Protein AF-A0A5D0RIM0-F1 (afdb_monomer)

pLDDT: mean 81.62, std 5.59, range [56.53, 89.81]

Sequence (48 aa):
MIGSTLAAVGVVAALVAGITGPWPLLGAALAGYVVGWPVAMVVAGRMR

Structure (mmCIF, N/CA/C/O backbone):
data_AF-A0A5D0RIM0-F1
#
_entry.id   AF-A0A5D0RIM0-F1
#
loop_
_atom_site.group_PDB
_atom_site.id
_atom_site.type_symbol
_atom_site.label_atom_id
_atom_site.label_alt_id
_atom_site.label_comp_id
_atom_site.label_asym_id
_atom_site.label_entity_id
_atom_site.label_seq_id
_atom_site.pdbx_PDB_ins_code
_atom_site.Cartn_x
_atom_site.Cartn_y
_atom_site.Cartn_z
_atom_site.occupancy
_atom_site.B_iso_or_equiv
_atom_site.auth_seq_id
_atom_site.auth_comp_id
_atom_site.auth_asym_id
_atom_site.auth_atom_id
_atom_site.pdbx_PDB_model_num
ATOM 1 N N . MET A 1 1 ? 3.795 -3.587 13.209 1.00 63.59 1 MET A N 1
ATOM 2 C CA . MET A 1 1 ? 3.656 -4.888 12.515 1.00 63.59 1 MET A CA 1
ATOM 3 C C . MET A 1 1 ? 2.790 -4.794 11.256 1.00 63.59 1 MET A C 1
ATOM 5 O O . MET A 1 1 ? 3.299 -5.135 10.205 1.00 63.59 1 MET A O 1
ATOM 9 N N . ILE A 1 2 ? 1.545 -4.290 11.296 1.00 76.75 2 ILE A N 1
ATOM 10 C CA . ILE A 1 2 ? 0.647 -4.267 10.109 1.00 76.75 2 ILE A CA 1
ATOM 11 C C . ILE A 1 2 ? 1.204 -3.447 8.924 1.00 76.75 2 ILE A C 1
ATOM 13 O O . ILE A 1 2 ? 1.122 -3.876 7.779 1.00 76.75 2 ILE A O 1
ATOM 17 N N . GLY A 1 3 ? 1.818 -2.285 9.179 1.00 75.69 3 GLY A N 1
ATOM 18 C CA . GLY A 1 3 ? 2.390 -1.458 8.105 1.00 75.69 3 GLY A CA 1
ATOM 19 C C . GLY A 1 3 ? 3.570 -2.119 7.382 1.00 75.69 3 GLY A C 1
ATOM 20 O O . GLY A 1 3 ? 3.652 -2.078 6.160 1.00 75.69 3 GLY A O 1
ATOM 21 N N . SER A 1 4 ? 4.464 -2.785 8.121 1.00 76.62 4 SER A 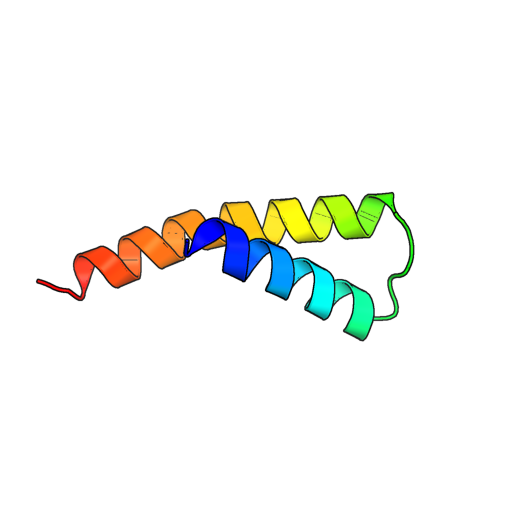N 1
ATOM 22 C CA . SER A 1 4 ? 5.622 -3.476 7.539 1.00 76.62 4 SER A CA 1
ATOM 23 C C . SER A 1 4 ? 5.231 -4.741 6.767 1.00 76.62 4 SER A C 1
ATOM 25 O O . SER A 1 4 ? 5.876 -5.061 5.772 1.00 76.62 4 SER A O 1
ATOM 27 N N . THR A 1 5 ? 4.168 -5.446 7.174 1.00 83.75 5 THR A N 1
ATOM 28 C CA . THR A 1 5 ? 3.665 -6.608 6.421 1.00 83.75 5 THR A CA 1
ATOM 29 C C . THR A 1 5 ? 2.990 -6.184 5.119 1.00 83.75 5 THR A C 1
ATOM 31 O O . THR A 1 5 ? 3.254 -6.785 4.080 1.00 83.75 5 THR A O 1
ATOM 34 N N . LEU A 1 6 ? 2.185 -5.116 5.132 1.00 81.94 6 LEU A N 1
ATOM 35 C CA . LEU A 1 6 ? 1.551 -4.592 3.916 1.00 81.94 6 LEU A CA 1
ATOM 36 C C . LEU A 1 6 ? 2.551 -3.953 2.945 1.00 81.94 6 LEU A C 1
ATOM 38 O O . LEU A 1 6 ? 2.373 -4.073 1.735 1.00 81.94 6 LEU A O 1
ATOM 42 N N . ALA A 1 7 ? 3.639 -3.363 3.444 1.00 79.38 7 ALA A N 1
ATOM 43 C CA . ALA A 1 7 ? 4.753 -2.927 2.604 1.00 79.38 7 ALA A CA 1
ATOM 44 C C . ALA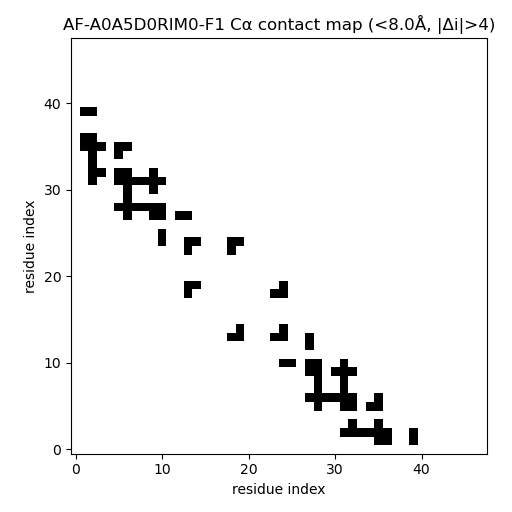 A 1 7 ? 5.373 -4.101 1.825 1.00 79.38 7 ALA A C 1
ATOM 46 O O . ALA A 1 7 ? 5.536 -4.015 0.609 1.00 79.38 7 ALA A O 1
ATOM 47 N N . ALA A 1 8 ? 5.654 -5.225 2.496 1.00 80.00 8 ALA A N 1
ATOM 48 C CA . ALA A 1 8 ? 6.177 -6.426 1.842 1.00 80.00 8 ALA A CA 1
ATOM 49 C C . ALA A 1 8 ? 5.187 -7.010 0.818 1.00 80.00 8 ALA A C 1
ATOM 51 O O . ALA A 1 8 ? 5.590 -7.382 -0.281 1.00 80.00 8 ALA A O 1
ATOM 52 N N . VAL A 1 9 ? 3.887 -7.032 1.134 1.00 85.06 9 VAL A N 1
ATOM 53 C CA . VAL A 1 9 ? 2.844 -7.463 0.186 1.00 85.06 9 VAL A CA 1
ATOM 54 C C . VAL A 1 9 ? 2.796 -6.553 -1.046 1.00 85.06 9 VAL A C 1
ATOM 56 O O . VAL A 1 9 ? 2.680 -7.057 -2.159 1.00 85.06 9 VAL A O 1
ATOM 59 N N . GLY A 1 10 ? 2.943 -5.235 -0.877 1.00 82.75 10 GLY A N 1
ATOM 60 C CA . GLY A 1 10 ? 3.022 -4.287 -1.994 1.00 82.75 10 GLY A CA 1
ATOM 61 C C . GLY A 1 10 ? 4.199 -4.579 -2.929 1.00 82.75 10 GLY A C 1
ATOM 62 O O . GLY A 1 10 ? 4.033 -4.615 -4.147 1.00 82.75 10 GLY A O 1
ATOM 63 N N . VAL A 1 11 ? 5.369 -4.882 -2.361 1.00 84.00 11 VAL A N 1
ATOM 64 C CA . VAL A 1 11 ? 6.559 -5.305 -3.120 1.00 84.00 11 VAL A CA 1
ATOM 65 C C . VAL A 1 11 ? 6.302 -6.611 -3.876 1.00 84.00 11 VAL A C 1
ATOM 67 O O . VAL A 1 11 ? 6.590 -6.689 -5.068 1.00 84.00 11 VAL A O 1
ATOM 70 N N . VAL A 1 12 ? 5.714 -7.619 -3.222 1.00 86.44 12 VAL A N 1
ATOM 71 C CA . VAL A 1 12 ? 5.361 -8.897 -3.868 1.00 86.44 12 VAL A CA 1
ATOM 72 C C . VAL A 1 12 ? 4.375 -8.679 -5.017 1.00 86.44 12 VAL A C 1
ATOM 74 O O . VAL A 1 12 ? 4.570 -9.239 -6.092 1.00 86.44 12 VAL A O 1
ATOM 77 N N . ALA A 1 13 ? 3.358 -7.834 -4.840 1.00 81.38 13 ALA A N 1
ATOM 78 C CA . ALA A 1 13 ? 2.394 -7.520 -5.892 1.00 81.38 13 ALA A CA 1
ATOM 79 C C . ALA A 1 13 ? 3.058 -6.849 -7.108 1.00 81.38 13 ALA A C 1
ATOM 81 O O . ALA A 1 13 ? 2.760 -7.211 -8.246 1.00 81.38 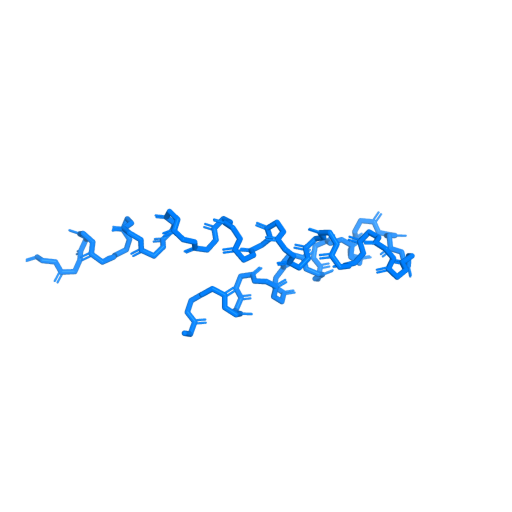13 ALA A O 1
ATOM 82 N N . ALA A 1 14 ? 3.996 -5.923 -6.883 1.00 83.12 14 ALA A N 1
ATOM 83 C CA . ALA A 1 14 ? 4.766 -5.293 -7.956 1.00 83.12 14 ALA A CA 1
ATOM 84 C C . ALA A 1 14 ? 5.644 -6.305 -8.712 1.00 83.12 14 ALA A C 1
ATOM 86 O O . ALA A 1 14 ? 5.683 -6.287 -9.943 1.00 83.12 14 ALA A O 1
ATOM 87 N N . LEU A 1 15 ? 6.284 -7.231 -7.992 1.00 84.94 15 LEU A N 1
ATOM 88 C CA . LEU A 1 15 ? 7.069 -8.308 -8.601 1.00 84.94 15 LEU A CA 1
ATOM 89 C C . LEU A 1 15 ? 6.191 -9.256 -9.431 1.00 84.94 15 LEU A C 1
ATOM 91 O O . LEU A 1 15 ? 6.573 -9.622 -10.540 1.00 84.94 15 LEU A O 1
ATOM 95 N N . VAL A 1 16 ? 4.999 -9.613 -8.936 1.00 89.81 16 VAL A N 1
ATOM 96 C CA . VAL A 1 16 ? 4.019 -10.440 -9.669 1.00 89.81 16 VAL A CA 1
ATOM 97 C C . VAL A 1 16 ? 3.523 -9.731 -10.932 1.00 89.81 16 VAL A C 1
ATOM 99 O O . VAL A 1 16 ? 3.319 -10.379 -11.954 1.00 89.81 16 VAL A O 1
ATOM 102 N N . ALA A 1 17 ? 3.403 -8.403 -10.905 1.00 85.38 17 ALA A N 1
ATOM 103 C CA . ALA A 1 17 ? 3.089 -7.593 -12.083 1.00 85.38 17 ALA A CA 1
ATOM 104 C C . ALA A 1 17 ? 4.255 -7.482 -13.093 1.00 85.38 17 ALA A C 1
ATOM 106 O O . ALA A 1 17 ? 4.139 -6.765 -14.085 1.00 85.38 17 ALA A O 1
ATOM 107 N N . GLY A 1 18 ? 5.380 -8.170 -12.857 1.00 84.69 18 GLY A N 1
ATOM 108 C CA . GLY A 1 18 ? 6.558 -8.160 -13.727 1.00 84.69 18 GLY A CA 1
ATOM 109 C C . GLY A 1 18 ? 7.457 -6.936 -13.541 1.00 84.69 18 GLY A C 1
ATOM 110 O O . GLY A 1 18 ? 8.361 -6.709 -14.346 1.00 84.69 18 GLY A O 1
ATOM 111 N N . ILE A 1 19 ? 7.232 -6.137 -12.494 1.00 83.50 19 ILE A N 1
ATOM 112 C CA . ILE A 1 19 ? 7.990 -4.916 -12.237 1.00 83.50 19 ILE A CA 1
ATOM 113 C C . ILE A 1 19 ? 9.224 -5.253 -11.400 1.00 83.50 19 ILE A C 1
ATOM 115 O O . ILE A 1 19 ? 9.131 -5.561 -10.215 1.00 83.50 19 ILE A O 1
ATOM 119 N N . THR A 1 20 ? 10.398 -5.161 -12.016 1.00 82.12 20 THR A N 1
ATOM 120 C CA . THR A 1 20 ? 11.688 -5.523 -11.399 1.00 82.12 20 THR A CA 1
ATOM 121 C C . THR A 1 20 ? 12.589 -4.322 -11.114 1.00 82.12 20 THR A C 1
ATOM 123 O O . THR A 1 20 ? 13.660 -4.467 -10.529 1.00 82.12 20 THR A O 1
ATOM 126 N N . GLY A 1 21 ? 12.166 -3.118 -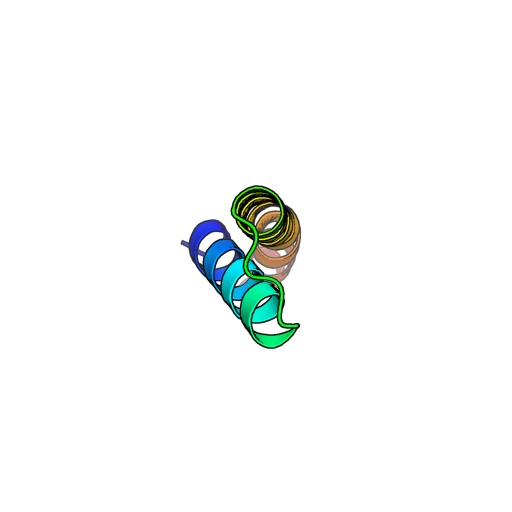11.509 1.00 86.19 21 GLY A N 1
ATOM 127 C CA . GLY A 1 21 ? 12.932 -1.897 -11.289 1.00 86.19 21 GLY A CA 1
ATOM 128 C C . GLY A 1 21 ? 13.046 -1.538 -9.797 1.00 86.19 21 GLY A C 1
ATOM 129 O O . GLY A 1 21 ? 12.051 -1.614 -9.072 1.00 86.19 21 GLY A O 1
ATOM 130 N N . PRO A 1 22 ? 14.212 -1.062 -9.325 1.00 81.44 22 PRO A N 1
ATOM 131 C CA . PRO A 1 22 ? 14.419 -0.733 -7.912 1.00 81.44 22 PRO A CA 1
ATOM 132 C C . PRO A 1 22 ? 13.533 0.429 -7.441 1.00 81.44 22 PRO A C 1
ATOM 134 O O . PRO A 1 22 ? 12.983 0.391 -6.342 1.00 81.44 22 PRO A O 1
ATOM 137 N N . TRP A 1 23 ? 13.331 1.440 -8.292 1.00 87.88 23 TRP A N 1
ATOM 138 C CA . TRP A 1 23 ? 12.457 2.571 -7.977 1.00 87.88 23 TRP A CA 1
ATOM 139 C C . TRP A 1 23 ? 10.982 2.204 -7.802 1.00 87.88 23 TRP A C 1
ATOM 141 O O . TRP A 1 23 ? 10.399 2.577 -6.782 1.00 87.88 23 TRP A O 1
ATOM 151 N N . PRO A 1 24 ? 10.358 1.466 -8.734 1.00 85.94 24 PRO A N 1
ATOM 152 C CA . PRO A 1 24 ? 8.977 1.052 -8.545 1.00 85.94 24 PRO A CA 1
ATOM 153 C C . PRO A 1 24 ? 8.791 0.061 -7.387 1.00 85.94 24 PRO A C 1
ATOM 155 O O . PRO A 1 24 ? 7.742 0.097 -6.752 1.00 85.94 24 PRO A O 1
ATOM 158 N N . LEU A 1 25 ? 9.795 -0.752 -7.038 1.00 80.88 25 LEU A N 1
ATOM 159 C CA . LEU A 1 25 ? 9.742 -1.608 -5.843 1.00 80.88 25 LEU A CA 1
ATOM 160 C C . LEU A 1 25 ? 9.684 -0.788 -4.548 1.00 80.88 25 LEU A C 1
ATOM 162 O O . LEU A 1 25 ? 8.876 -1.083 -3.668 1.00 80.88 25 LEU A O 1
ATOM 166 N N . LEU A 1 26 ? 10.482 0.279 -4.450 1.00 85.12 26 LEU A N 1
ATOM 167 C CA . LEU A 1 26 ? 10.411 1.213 -3.323 1.00 85.12 26 LEU A CA 1
ATOM 168 C C . LEU A 1 26 ? 9.070 1.954 -3.284 1.00 85.12 26 LEU A C 1
ATOM 170 O O . LEU A 1 26 ? 8.482 2.095 -2.212 1.00 85.12 26 LEU A O 1
ATOM 174 N N . GLY A 1 27 ? 8.557 2.370 -4.445 1.00 86.12 27 GLY A N 1
ATOM 175 C CA . GLY A 1 27 ?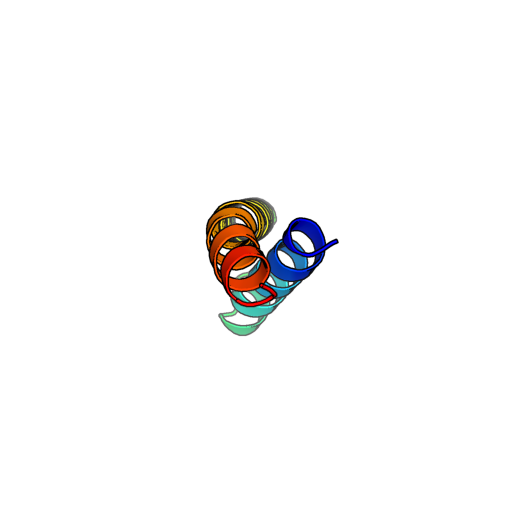 7.227 2.968 -4.565 1.00 86.12 27 GLY A CA 1
ATOM 176 C C . GLY A 1 27 ? 6.116 2.023 -4.103 1.00 86.12 27 GLY A C 1
ATOM 177 O O . GLY A 1 27 ? 5.231 2.436 -3.359 1.00 86.12 27 GLY A O 1
ATOM 178 N N . ALA A 1 28 ? 6.194 0.743 -4.466 1.00 83.81 28 ALA A N 1
ATOM 179 C CA . ALA A 1 28 ? 5.242 -0.280 -4.049 1.00 83.81 28 ALA A CA 1
ATOM 180 C C . ALA A 1 28 ? 5.331 -0.593 -2.546 1.00 83.81 28 ALA A C 1
ATOM 182 O O . ALA A 1 28 ? 4.300 -0.776 -1.897 1.00 83.81 28 ALA A O 1
ATOM 183 N N . ALA A 1 29 ? 6.538 -0.590 -1.973 1.00 83.50 29 ALA A N 1
ATOM 184 C CA . ALA A 1 29 ? 6.739 -0.728 -0.531 1.00 83.50 29 ALA A CA 1
ATOM 185 C C . ALA A 1 29 ? 6.106 0.440 0.239 1.00 83.50 29 ALA A C 1
ATOM 187 O O . ALA A 1 29 ? 5.370 0.227 1.203 1.00 83.50 29 ALA A O 1
ATOM 188 N N . LEU A 1 30 ? 6.354 1.674 -0.212 1.00 86.06 30 LEU A N 1
ATOM 189 C CA . LEU A 1 30 ? 5.762 2.885 0.359 1.00 86.06 30 LEU A CA 1
ATOM 190 C C . LEU A 1 30 ? 4.242 2.899 0.200 1.00 86.06 30 LEU A C 1
ATOM 192 O O . LEU A 1 30 ? 3.540 3.184 1.165 1.00 86.06 30 LEU A O 1
ATOM 196 N N . ALA A 1 31 ? 3.7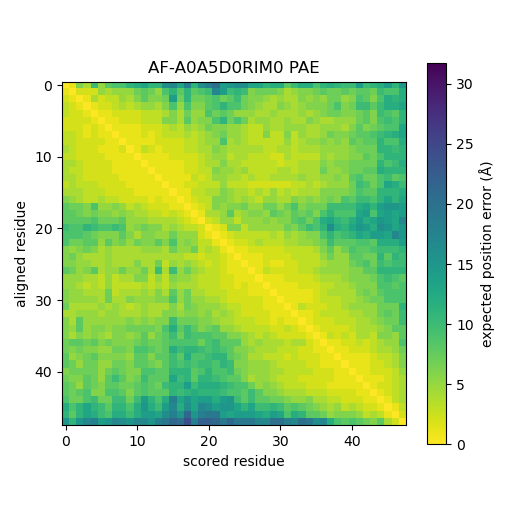24 2.536 -0.973 1.00 86.00 31 ALA A N 1
ATOM 197 C CA . ALA A 1 31 ? 2.289 2.430 -1.210 1.00 86.00 31 ALA 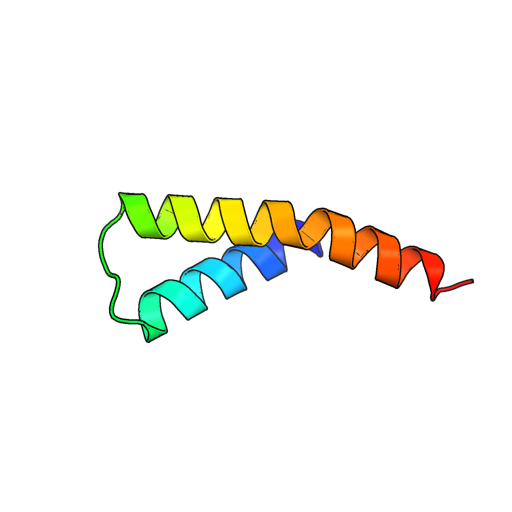A CA 1
ATOM 198 C C . ALA A 1 31 ? 1.647 1.392 -0.277 1.00 86.00 31 ALA A C 1
ATOM 200 O O . ALA A 1 31 ? 0.647 1.690 0.373 1.00 86.00 31 ALA A O 1
ATOM 201 N N . GLY A 1 32 ? 2.258 0.211 -0.137 1.00 79.62 32 GLY A N 1
ATOM 202 C CA . GLY A 1 32 ? 1.815 -0.815 0.807 1.00 79.62 32 GLY A CA 1
ATOM 203 C C . GLY A 1 32 ? 1.844 -0.329 2.258 1.00 79.62 32 GLY A C 1
ATOM 204 O O . GLY A 1 32 ? 0.897 -0.559 3.007 1.00 79.62 32 GLY A O 1
ATOM 205 N N . TYR A 1 33 ? 2.874 0.420 2.650 1.00 82.50 33 TYR A N 1
ATOM 206 C CA . TYR A 1 33 ? 2.968 1.008 3.986 1.00 82.50 33 TYR A CA 1
ATOM 207 C C . TYR A 1 33 ? 1.883 2.066 4.244 1.00 82.50 33 TYR A C 1
ATOM 209 O O . TYR A 1 33 ? 1.233 2.044 5.292 1.00 82.50 33 TYR A O 1
ATOM 217 N N . VAL A 1 34 ? 1.642 2.957 3.277 1.00 86.12 34 VAL A N 1
ATOM 218 C CA . VAL A 1 34 ? 0.607 4.000 3.352 1.00 86.12 34 VAL A CA 1
ATOM 219 C C . VAL A 1 34 ? -0.786 3.381 3.417 1.00 86.12 34 VAL A C 1
ATOM 221 O O . VAL A 1 34 ? -1.593 3.814 4.232 1.00 86.12 34 VAL A O 1
ATOM 224 N N . VAL A 1 35 ? -1.057 2.333 2.634 1.00 83.56 35 VAL A N 1
ATOM 225 C CA . VAL A 1 35 ? -2.316 1.567 2.701 1.00 83.56 35 VAL A CA 1
ATOM 226 C C . VAL A 1 35 ? -2.425 0.777 4.013 1.00 83.56 35 VAL A C 1
ATOM 228 O O . VAL A 1 35 ? -3.525 0.559 4.522 1.00 83.56 35 VAL A O 1
ATOM 231 N N . GLY A 1 36 ? -1.302 0.411 4.629 1.00 79.06 36 GLY A N 1
ATOM 232 C CA . GLY A 1 36 ? -1.267 -0.228 5.943 1.00 79.06 36 GLY A CA 1
ATOM 233 C C . GLY A 1 36 ? -1.858 0.607 7.075 1.00 79.06 36 GLY A C 1
ATOM 234 O O . GLY A 1 36 ? -2.445 0.040 7.996 1.00 79.06 36 GLY A O 1
ATOM 235 N N . TRP A 1 37 ? -1.766 1.933 6.997 1.00 79.31 37 TRP A N 1
ATOM 236 C CA . TRP A 1 37 ? -2.322 2.841 8.001 1.00 79.31 37 TRP A CA 1
ATOM 237 C C . TRP A 1 37 ? -3.863 2.804 8.101 1.00 79.31 37 TRP A C 1
ATOM 239 O O . TRP A 1 37 ? -4.371 2.503 9.185 1.00 79.31 37 TRP A O 1
ATOM 249 N N . PRO A 1 38 ? -4.645 3.035 7.024 1.00 83.25 38 PRO A N 1
ATOM 250 C CA . PRO A 1 38 ? -6.102 2.937 7.077 1.00 83.25 38 PRO A CA 1
ATOM 251 C C . PRO A 1 38 ? -6.567 1.513 7.394 1.00 83.25 38 PRO A C 1
ATOM 253 O O . PRO A 1 38 ? -7.517 1.344 8.156 1.00 83.25 38 PRO A O 1
ATOM 256 N N . VAL A 1 39 ? -5.875 0.484 6.890 1.00 79.94 39 VAL A N 1
ATOM 257 C CA . VAL A 1 39 ? -6.194 -0.913 7.228 1.00 79.94 39 VAL A CA 1
ATOM 258 C C . VAL A 1 39 ? -6.023 -1.158 8.730 1.00 79.94 39 VAL A C 1
ATOM 260 O O . VAL A 1 39 ? -6.908 -1.741 9.354 1.00 79.94 39 VAL A O 1
ATOM 263 N N . ALA A 1 40 ? -4.944 -0.660 9.343 1.00 77.69 40 ALA A N 1
ATOM 264 C CA . ALA A 1 40 ? -4.733 -0.771 10.785 1.00 77.69 40 ALA A CA 1
ATOM 265 C C . ALA A 1 40 ? -5.812 -0.032 11.594 1.00 77.69 40 ALA A C 1
ATOM 267 O O . ALA A 1 40 ? -6.283 -0.575 12.591 1.00 77.69 40 ALA A O 1
ATOM 268 N N . MET A 1 41 ? -6.249 1.155 11.155 1.00 81.75 41 MET A N 1
ATOM 269 C CA . MET A 1 41 ? -7.343 1.893 11.805 1.00 81.75 41 MET A CA 1
ATOM 270 C C . MET A 1 41 ? -8.674 1.132 11.749 1.00 81.75 41 MET A C 1
ATOM 272 O O . MET A 1 41 ? -9.366 1.036 12.762 1.00 81.75 41 MET A O 1
ATOM 276 N N . VAL A 1 42 ? -9.026 0.561 10.591 1.00 86.56 42 VAL A N 1
ATOM 277 C CA . VAL A 1 42 ? -10.260 -0.229 10.431 1.00 86.56 42 VAL A CA 1
ATOM 278 C C . VAL A 1 42 ? -10.218 -1.485 11.299 1.00 86.56 42 VAL A C 1
ATOM 280 O O . VAL A 1 42 ? -11.196 -1.795 11.977 1.00 86.56 42 VAL A O 1
ATOM 283 N N . VAL A 1 43 ? -9.089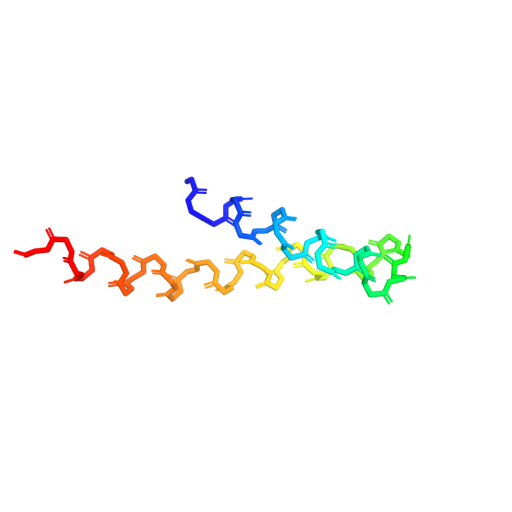 -2.197 11.307 1.00 81.62 43 VAL A N 1
ATOM 284 C CA . VAL A 1 43 ? -8.918 -3.415 12.111 1.00 81.62 43 VAL A CA 1
ATOM 285 C C . VAL A 1 43 ? -8.957 -3.094 13.606 1.00 81.62 43 VAL A C 1
ATOM 287 O O . VAL A 1 43 ? -9.683 -3.759 14.338 1.00 81.62 43 VAL A O 1
ATOM 290 N N . ALA A 1 44 ? -8.261 -2.048 14.060 1.00 81.25 44 ALA A N 1
ATOM 291 C CA . ALA A 1 44 ? -8.289 -1.623 15.460 1.00 81.25 44 ALA A CA 1
ATOM 292 C C . ALA A 1 44 ? -9.701 -1.211 15.912 1.00 81.25 44 ALA A C 1
ATOM 294 O O . ALA A 1 44 ? -10.124 -1.569 17.007 1.00 81.25 44 ALA A O 1
ATOM 295 N N . GLY A 1 45 ? -10.464 -0.526 15.054 1.00 80.62 45 GLY A N 1
ATOM 296 C CA . GLY A 1 45 ? -11.860 -0.175 15.333 1.00 80.62 45 GLY A CA 1
ATOM 297 C C . GLY A 1 45 ? -12.812 -1.376 15.4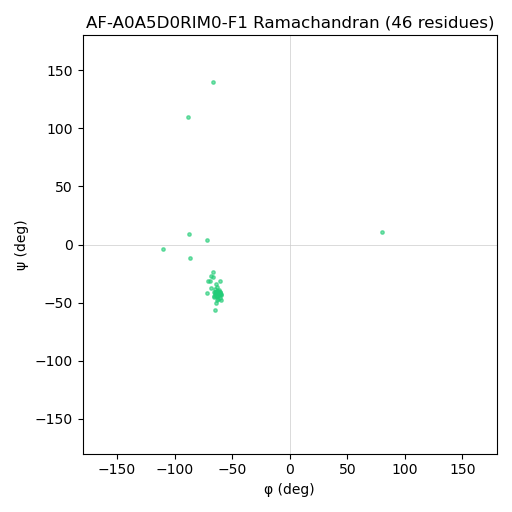01 1.00 80.62 45 GLY A C 1
ATOM 298 O O . GLY A 1 45 ? -13.853 -1.286 16.045 1.00 80.62 45 GLY A O 1
ATOM 299 N N . ARG A 1 46 ? -12.459 -2.502 14.767 1.00 80.31 46 ARG A N 1
ATOM 300 C CA . ARG A 1 46 ? -13.217 -3.767 14.804 1.00 80.31 46 ARG A CA 1
ATOM 301 C C . ARG A 1 46 ? -12.857 -4.661 15.998 1.00 80.31 46 ARG A C 1
ATOM 303 O O . ARG A 1 46 ? -13.548 -5.646 16.216 1.00 80.31 46 ARG A O 1
ATOM 310 N N . MET A 1 47 ? -11.783 -4.354 16.729 1.00 74.44 47 MET A N 1
ATOM 311 C CA . MET A 1 47 ? -11.333 -5.103 17.915 1.00 74.44 47 MET A CA 1
ATOM 312 C C . MET A 1 47 ? -11.989 -4.625 19.228 1.00 74.44 47 MET A C 1
ATOM 314 O O . MET A 1 47 ? -11.563 -5.039 20.304 1.00 74.44 47 MET A O 1
ATOM 318 N N . ARG A 1 48 ? -12.997 -3.750 19.148 1.00 56.53 48 ARG A N 1
ATOM 319 C CA . ARG A 1 48 ? -13.829 -3.300 20.271 1.00 56.53 48 ARG A CA 1
ATOM 320 C C . ARG A 1 48 ? -15.115 -4.115 20.346 1.00 56.53 48 ARG A C 1
ATOM 322 O O . ARG A 1 48 ? -15.627 -4.257 21.476 1.00 56.53 48 ARG A O 1
#

Organism: NCBI:txid2603819

Radius of gyration: 12.01 Å; Cα contacts (8 Å, |Δi|>4): 49; chains: 1; bounding box: 28×14×34 Å

Foldseek 3Di:
DQLQVQLVVLLVVCVVVVNPDPVVSVVSSVVSNVVSVVVVVVVVVVVD

Solvent-accessible surface area (backbone atoms only — not comparable to full-atom values): 2538 Å² total; per-residue (Å²): 110,64,33,64,53,32,12,53,50,25,31,50,53,39,46,73,72,70,50,79,52,70,67,61,39,52,52,25,25,50,49,18,30,59,56,18,52,63,52,48,52,55,52,58,66,68,75,114

Nearest PDB structures (foldseek):
  4xk8-assembly2_k  TM=6.041E-01  e=4.096E+00  Pisum sativum

Mean predicted aligned error: 5.72 Å

Secondary structure (DSSP, 8-state):
-HHHHHHHHHHHHHHHTT---HHHHHHHHHHHHHHHHHHHHHHHHHT-